Protein AF-A0A976IKK5-F1 (afdb_monomer)

Structure (mmCIF, N/CA/C/O backbone):
data_AF-A0A976IKK5-F1
#
_entry.id   AF-A0A976IKK5-F1
#
loop_
_atom_site.group_PDB
_atom_site.id
_atom_site.type_symbol
_atom_site.label_atom_id
_atom_site.label_alt_id
_atom_site.label_comp_id
_atom_site.label_asym_id
_atom_site.label_entity_id
_atom_site.label_seq_id
_atom_site.pdbx_PDB_ins_code
_atom_site.Cartn_x
_atom_site.Cartn_y
_atom_site.Cartn_z
_atom_site.occupancy
_atom_site.B_iso_or_equiv
_atom_site.auth_seq_id
_atom_site.auth_comp_id
_atom_site.auth_asym_id
_atom_site.auth_atom_id
_atom_site.pdbx_PDB_model_num
ATOM 1 N N . MET A 1 1 ? -4.200 2.944 -9.930 1.00 54.25 1 MET A N 1
ATOM 2 C CA . MET A 1 1 ? -4.383 1.500 -9.716 1.00 54.25 1 MET A CA 1
ATOM 3 C C . MET A 1 1 ? -3.161 0.954 -8.959 1.00 54.25 1 MET A C 1
ATOM 5 O O . MET A 1 1 ? -2.720 -0.139 -9.240 1.00 54.25 1 MET A O 1
ATOM 9 N N . ASP A 1 2 ? -2.614 1.659 -7.950 1.00 61.06 2 ASP A N 1
ATOM 10 C CA . ASP A 1 2 ? -1.139 1.616 -7.741 1.00 61.06 2 ASP A CA 1
ATOM 11 C C . ASP A 1 2 ? -0.698 1.219 -6.324 1.00 61.06 2 ASP A C 1
ATOM 13 O O . ASP A 1 2 ? 0.426 1.486 -5.900 1.00 61.06 2 ASP A O 1
ATOM 17 N N . GLY A 1 3 ? -1.588 0.616 -5.533 1.00 69.75 3 GLY A N 1
ATOM 18 C CA . GLY A 1 3 ? -1.271 0.319 -4.131 1.00 69.75 3 GLY A CA 1
ATOM 19 C C . GLY A 1 3 ? -0.091 -0.646 -3.959 1.00 69.75 3 GLY A C 1
ATOM 20 O O . GLY A 1 3 ? 0.669 -0.501 -3.008 1.00 69.75 3 GLY A O 1
ATOM 21 N N . TYR A 1 4 ? 0.086 -1.600 -4.879 1.00 80.69 4 TYR A N 1
ATOM 22 C CA . TYR A 1 4 ? 1.130 -2.625 -4.771 1.00 80.69 4 TYR A CA 1
ATOM 23 C C . TYR A 1 4 ? 2.509 -2.115 -5.183 1.00 80.69 4 TYR A C 1
ATOM 25 O O . TYR A 1 4 ? 3.512 -2.556 -4.629 1.00 80.69 4 TYR A O 1
ATOM 33 N N . ARG A 1 5 ? 2.574 -1.112 -6.061 1.00 84.44 5 ARG A N 1
ATOM 34 C CA . ARG A 1 5 ? 3.832 -0.450 -6.436 1.00 84.44 5 ARG A CA 1
ATOM 35 C C . ARG A 1 5 ? 4.489 0.264 -5.246 1.00 84.44 5 ARG A C 1
ATOM 37 O O . ARG A 1 5 ? 5.704 0.363 -5.170 1.00 84.44 5 ARG A O 1
ATOM 44 N N . GLN A 1 6 ? 3.691 0.690 -4.263 1.00 83.50 6 GLN A N 1
ATOM 45 C CA . GLN A 1 6 ? 4.169 1.301 -3.013 1.00 83.50 6 GLN A CA 1
ATOM 46 C C . GLN A 1 6 ? 4.600 0.279 -1.946 1.00 83.50 6 GLN A C 1
ATOM 48 O O . GLN A 1 6 ? 4.967 0.669 -0.832 1.00 83.50 6 GLN A O 1
ATOM 53 N N . THR A 1 7 ? 4.531 -1.021 -2.237 1.00 85.31 7 THR A N 1
ATOM 54 C CA . THR A 1 7 ? 5.047 -2.062 -1.336 1.00 85.31 7 THR A CA 1
ATOM 55 C C . THR A 1 7 ? 6.570 -2.124 -1.402 1.00 85.31 7 THR A C 1
ATOM 57 O O . THR A 1 7 ? 7.193 -1.474 -2.239 1.00 85.31 7 THR A O 1
ATOM 60 N N . LEU A 1 8 ? 7.187 -2.905 -0.511 1.00 86.50 8 LEU A N 1
ATOM 61 C CA . LEU A 1 8 ? 8.622 -3.172 -0.598 1.00 86.50 8 LEU A CA 1
ATOM 62 C C . LEU A 1 8 ? 8.985 -3.788 -1.955 1.00 86.50 8 LEU A C 1
ATOM 64 O O . LEU A 1 8 ? 9.876 -3.277 -2.615 1.00 86.50 8 LEU A O 1
ATOM 68 N N . LEU A 1 9 ? 8.236 -4.804 -2.393 1.00 88.50 9 LEU A N 1
ATOM 69 C CA . LEU A 1 9 ? 8.461 -5.473 -3.674 1.00 88.50 9 LEU A CA 1
ATOM 70 C C . LEU A 1 9 ? 8.330 -4.508 -4.860 1.00 88.50 9 LEU A C 1
ATOM 72 O O . LEU A 1 9 ? 9.193 -4.485 -5.730 1.00 88.50 9 LEU A O 1
ATOM 76 N N . GLY A 1 10 ? 7.279 -3.682 -4.865 1.00 90.38 10 GLY A N 1
ATOM 77 C CA . GLY A 1 10 ? 7.063 -2.689 -5.917 1.00 90.38 10 GLY A CA 1
ATOM 78 C C . GLY A 1 10 ? 8.168 -1.630 -5.984 1.00 90.38 10 GLY A C 1
ATOM 79 O O . GLY A 1 10 ? 8.594 -1.268 -7.078 1.00 90.38 10 GLY A O 1
ATOM 80 N N . ARG A 1 11 ? 8.682 -1.183 -4.828 1.00 90.69 11 ARG A N 1
ATOM 81 C CA . ARG A 1 11 ? 9.837 -0.274 -4.765 1.00 90.69 11 ARG A CA 1
ATOM 82 C C . ARG A 1 11 ? 11.118 -0.938 -5.256 1.00 90.69 11 ARG A C 1
ATOM 84 O O . ARG A 1 11 ? 11.787 -0.363 -6.095 1.00 90.69 11 ARG A O 1
ATOM 91 N N . SER A 1 12 ? 11.410 -2.161 -4.816 1.00 92.69 12 SER A N 1
ATOM 92 C CA . SER A 1 12 ? 12.594 -2.895 -5.278 1.00 92.69 12 SER A CA 1
ATOM 93 C C . SER A 1 12 ? 12.574 -3.153 -6.787 1.00 92.69 12 SER A C 1
ATOM 95 O O . SER A 1 12 ? 13.622 -3.122 -7.422 1.00 92.69 12 SER A O 1
ATOM 97 N N . LEU A 1 13 ? 11.392 -3.374 -7.374 1.00 92.25 13 LEU A N 1
ATOM 98 C CA . LEU A 1 13 ? 11.239 -3.442 -8.828 1.00 92.25 13 LEU A CA 1
ATOM 99 C C . LEU A 1 13 ? 11.554 -2.094 -9.491 1.00 92.25 13 LEU A C 1
ATOM 101 O O . LEU A 1 13 ? 12.256 -2.072 -10.496 1.00 92.25 13 LEU A O 1
ATOM 105 N N . ALA A 1 14 ? 11.058 -0.985 -8.933 1.00 91.06 14 ALA A N 1
ATOM 106 C CA . ALA A 1 14 ? 11.359 0.356 -9.434 1.00 91.06 14 ALA A CA 1
ATOM 107 C C . ALA A 1 14 ? 12.865 0.656 -9.395 1.00 91.06 14 ALA A C 1
ATOM 109 O O . ALA A 1 14 ? 13.412 1.124 -10.389 1.00 91.06 14 ALA A O 1
ATOM 110 N N . ASP A 1 15 ? 13.523 0.327 -8.282 1.00 91.56 15 ASP A N 1
ATOM 111 C CA . ASP A 1 15 ? 14.964 0.514 -8.103 1.00 91.56 15 ASP A CA 1
ATOM 112 C C . ASP A 1 15 ? 15.750 -0.313 -9.136 1.00 91.56 15 ASP A C 1
ATOM 114 O O . ASP A 1 15 ? 16.623 0.214 -9.817 1.00 91.56 15 ASP A O 1
ATOM 118 N N . ALA A 1 16 ? 15.377 -1.582 -9.345 1.00 90.62 16 ALA A N 1
ATOM 119 C CA . ALA A 1 16 ? 16.030 -2.444 -10.331 1.00 90.62 16 ALA A CA 1
ATOM 120 C C . ALA A 1 16 ? 15.856 -1.946 -11.777 1.00 90.62 16 ALA A C 1
ATOM 122 O O . ALA A 1 16 ? 16.787 -2.032 -12.576 1.00 90.62 16 ALA A O 1
ATOM 123 N N . LEU A 1 17 ? 14.673 -1.432 -12.129 1.00 89.00 17 LEU A N 1
ATOM 124 C CA . LEU A 1 17 ? 14.435 -0.841 -13.449 1.00 89.00 17 LEU A CA 1
ATOM 125 C C . LEU A 1 17 ? 15.263 0.429 -13.642 1.00 89.00 17 LEU A C 1
ATOM 127 O O . LEU A 1 17 ? 15.888 0.590 -14.688 1.00 89.00 17 LEU A O 1
ATOM 131 N N . HIS A 1 18 ? 15.327 1.277 -12.617 1.00 87.50 18 HIS A N 1
ATOM 132 C CA . HIS A 1 18 ? 16.146 2.481 -12.642 1.00 87.50 18 HIS A CA 1
ATOM 133 C C . HIS A 1 18 ? 17.638 2.154 -12.790 1.00 87.50 18 HIS A C 1
ATOM 135 O O . HIS A 1 18 ? 18.324 2.767 -13.604 1.00 87.50 18 HIS A O 1
ATOM 141 N N . ASP A 1 19 ? 18.134 1.143 -12.075 1.00 88.06 19 ASP A N 1
ATOM 142 C CA . ASP A 1 19 ? 19.519 0.687 -12.197 1.00 88.06 19 ASP A CA 1
ATOM 143 C C . ASP A 1 19 ? 19.830 0.189 -13.615 1.00 88.06 19 ASP A C 1
ATOM 145 O O . ASP A 1 19 ? 20.911 0.453 -14.139 1.00 88.06 19 ASP A O 1
ATOM 149 N N . ILE A 1 20 ? 18.896 -0.512 -14.266 1.00 84.94 20 ILE A N 1
ATOM 150 C CA . ILE A 1 20 ? 19.064 -0.952 -15.659 1.00 84.94 20 ILE A CA 1
ATOM 151 C C . ILE A 1 20 ? 19.112 0.256 -16.602 1.00 84.94 20 ILE A C 1
ATOM 153 O O . ILE A 1 20 ? 19.985 0.316 -17.465 1.00 84.94 20 ILE A O 1
ATOM 157 N N . GLU A 1 21 ? 18.224 1.234 -16.420 1.00 82.62 21 GLU A N 1
ATOM 158 C CA . GLU A 1 21 ? 18.208 2.469 -17.214 1.00 82.62 21 GLU A CA 1
ATOM 159 C C . GLU A 1 21 ? 19.506 3.276 -17.058 1.00 82.62 21 GLU A C 1
ATOM 161 O O . GLU A 1 21 ? 20.047 3.766 -18.049 1.00 82.62 21 GLU A O 1
ATOM 166 N N . MET A 1 22 ? 20.029 3.386 -15.833 1.00 80.88 22 MET A N 1
ATOM 167 C CA . MET A 1 22 ? 21.257 4.132 -15.540 1.00 80.88 22 MET A CA 1
ATOM 168 C C . MET A 1 22 ? 22.523 3.402 -16.013 1.00 80.88 22 MET A C 1
ATOM 170 O O . MET A 1 22 ? 23.461 4.047 -16.480 1.00 80.88 22 MET A O 1
ATOM 174 N N . ASN A 1 23 ? 22.561 2.067 -15.926 1.00 76.31 23 ASN A N 1
ATOM 175 C CA . ASN A 1 23 ? 23.734 1.268 -16.300 1.00 76.31 23 ASN A CA 1
ATOM 176 C C . ASN A 1 23 ? 23.797 0.913 -17.799 1.00 76.31 23 ASN A C 1
ATOM 178 O O . ASN A 1 23 ? 24.843 0.471 -18.271 1.00 76.31 23 ASN A O 1
ATOM 182 N N . CYS A 1 24 ? 22.716 1.110 -18.562 1.00 66.56 24 CYS A N 1
ATOM 183 C CA . CYS A 1 24 ? 22.690 0.906 -20.018 1.00 66.56 24 CYS A CA 1
ATOM 184 C C . CYS A 1 24 ? 23.189 2.113 -20.838 1.00 66.56 24 CYS A C 1
ATOM 186 O O . CYS A 1 24 ? 23.137 2.081 -22.069 1.00 66.56 24 CYS A O 1
ATOM 188 N N . GLY A 1 25 ? 23.700 3.165 -20.196 1.00 57.03 25 GLY A N 1
ATOM 189 C CA . GLY A 1 25 ? 24.320 4.299 -20.881 1.00 57.03 25 GLY A CA 1
ATOM 190 C C . GLY A 1 25 ? 25.708 3.969 -21.437 1.00 57.03 25 GLY A C 1
ATOM 191 O O . GLY A 1 25 ? 26.683 4.274 -20.768 1.00 57.03 25 GLY A O 1
ATOM 192 N N . ASP A 1 26 ? 25.778 3.303 -22.601 1.00 56.81 26 ASP A N 1
ATOM 193 C CA . ASP A 1 26 ? 26.690 3.603 -23.741 1.00 56.81 26 ASP A CA 1
ATOM 194 C C . ASP A 1 26 ? 26.907 2.436 -24.730 1.00 56.81 26 ASP A C 1
ATOM 196 O O . ASP A 1 26 ? 27.535 2.628 -25.771 1.00 56.81 26 ASP A O 1
ATOM 200 N N . ALA A 1 27 ? 26.400 1.226 -24.476 1.00 56.56 27 ALA A N 1
ATOM 201 C CA . ALA A 1 27 ? 26.647 0.082 -25.361 1.00 56.56 27 ALA A CA 1
ATOM 202 C C . ALA A 1 27 ? 25.348 -0.623 -25.780 1.00 56.56 27 ALA A C 1
ATOM 204 O O . ALA A 1 27 ? 24.666 -1.232 -24.963 1.00 56.56 27 ALA A O 1
ATOM 205 N N . ASP A 1 28 ? 25.075 -0.563 -27.083 1.00 52.25 28 ASP A N 1
ATOM 206 C CA . ASP A 1 28 ? 23.995 -1.217 -27.829 1.00 52.25 28 ASP A CA 1
ATOM 207 C C . ASP A 1 28 ? 22.557 -0.717 -27.600 1.00 52.25 28 ASP A C 1
ATOM 209 O O . ASP A 1 28 ? 21.800 -1.113 -26.711 1.00 52.25 28 ASP A O 1
ATOM 213 N N . VAL A 1 29 ? 22.165 0.128 -28.551 1.00 55.25 29 VAL A N 1
ATOM 214 C CA . VAL A 1 29 ? 20.810 0.566 -28.874 1.00 55.25 29 VAL A CA 1
ATOM 215 C C . VAL A 1 29 ? 19.979 -0.639 -29.334 1.00 55.25 29 VAL A C 1
ATOM 217 O O . VAL A 1 29 ? 19.913 -0.903 -30.527 1.00 55.25 29 VAL A O 1
ATOM 220 N N . ASP A 1 30 ? 19.350 -1.376 -28.412 1.00 54.16 30 ASP A N 1
ATOM 221 C CA . ASP A 1 30 ? 18.125 -2.143 -28.746 1.00 54.16 30 ASP A CA 1
ATOM 222 C C . ASP A 1 30 ? 17.285 -2.613 -27.544 1.00 54.16 30 ASP A C 1
ATOM 224 O O . ASP A 1 30 ? 16.150 -3.061 -27.696 1.00 54.16 30 ASP A O 1
ATOM 228 N N . ARG A 1 31 ? 17.788 -2.508 -26.307 1.00 57.22 31 ARG A N 1
ATOM 229 C CA . ARG A 1 31 ? 17.014 -2.881 -25.110 1.00 57.22 31 ARG A CA 1
ATOM 230 C C . ARG A 1 31 ? 16.461 -1.656 -24.404 1.00 57.22 31 ARG A C 1
ATOM 232 O O . ARG A 1 31 ? 16.818 -1.367 -23.268 1.00 57.22 31 ARG A O 1
ATOM 239 N N . HIS A 1 32 ? 15.557 -0.945 -25.073 1.00 66.44 32 HIS A N 1
ATOM 240 C CA . HIS A 1 32 ? 14.705 0.005 -24.368 1.00 66.44 32 HIS A CA 1
ATOM 241 C C . HIS A 1 32 ? 13.705 -0.788 -23.519 1.00 66.44 32 HIS A C 1
ATOM 243 O O . HIS A 1 32 ? 12.690 -1.288 -24.008 1.00 66.44 32 HIS A O 1
ATOM 249 N N . VAL A 1 33 ? 14.043 -0.980 -22.247 1.00 72.38 33 VAL A N 1
ATOM 250 C CA . VAL A 1 33 ? 13.156 -1.624 -21.283 1.00 72.38 33 VAL A CA 1
ATOM 251 C C . VAL A 1 33 ? 11.965 -0.698 -21.056 1.00 72.38 33 VAL A C 1
ATOM 253 O O . VAL A 1 33 ? 12.106 0.389 -20.508 1.00 72.38 33 VAL A O 1
ATOM 256 N N . ASN A 1 34 ? 10.779 -1.117 -21.493 1.00 85.25 34 ASN A N 1
ATOM 257 C CA . ASN A 1 34 ? 9.556 -0.361 -21.255 1.00 85.25 34 ASN A CA 1
ATOM 258 C C . ASN A 1 34 ? 9.087 -0.589 -19.808 1.00 85.25 34 ASN A C 1
ATOM 260 O O . ASN A 1 34 ? 8.386 -1.564 -19.517 1.00 85.25 34 ASN A O 1
ATOM 264 N N . GLY A 1 35 ? 9.489 0.309 -18.906 1.00 85.31 35 GLY A N 1
ATOM 265 C CA . GLY A 1 35 ? 9.116 0.259 -17.491 1.00 85.31 35 GLY A CA 1
ATOM 266 C C . GLY A 1 35 ? 7.600 0.250 -17.267 1.00 85.31 35 GLY A C 1
ATOM 267 O O . GLY A 1 35 ? 7.113 -0.509 -16.429 1.00 85.31 35 GLY A O 1
ATOM 268 N N . ASP A 1 36 ? 6.833 1.001 -18.062 1.00 87.38 36 ASP A N 1
ATOM 269 C CA . ASP A 1 36 ? 5.368 1.058 -17.945 1.00 87.38 36 ASP A CA 1
ATOM 270 C C . ASP A 1 36 ? 4.706 -0.290 -18.259 1.00 87.38 36 ASP A C 1
ATOM 272 O O . ASP A 1 36 ? 3.769 -0.711 -17.568 1.00 87.38 36 ASP A O 1
ATOM 276 N N . LEU A 1 37 ? 5.215 -1.004 -19.269 1.00 90.38 37 LEU A N 1
ATOM 277 C CA . LEU A 1 37 ? 4.754 -2.351 -19.603 1.00 90.38 37 LEU A CA 1
ATOM 278 C C . LEU A 1 37 ? 5.077 -3.337 -18.474 1.00 90.38 37 LEU A C 1
ATOM 280 O O . LEU A 1 37 ? 4.214 -4.123 -18.083 1.00 90.38 37 LEU A O 1
ATOM 284 N N . ILE A 1 38 ? 6.288 -3.271 -17.914 1.00 90.81 38 ILE A N 1
ATOM 285 C CA . ILE A 1 38 ? 6.698 -4.142 -16.805 1.00 90.81 38 ILE A CA 1
ATOM 286 C C . ILE A 1 38 ? 5.836 -3.892 -15.571 1.00 90.81 38 ILE A C 1
ATOM 288 O O . ILE A 1 38 ? 5.360 -4.844 -14.955 1.00 90.81 38 ILE A O 1
ATOM 292 N N . PHE A 1 39 ? 5.572 -2.632 -15.232 1.00 90.94 39 PHE A N 1
ATOM 293 C CA . PHE A 1 39 ? 4.687 -2.314 -14.119 1.00 90.94 39 PHE A CA 1
ATOM 294 C C . PHE A 1 39 ? 3.239 -2.749 -14.364 1.00 90.94 39 PHE A C 1
ATOM 296 O O . PHE A 1 39 ? 2.559 -3.140 -13.417 1.00 90.94 39 PHE A O 1
ATOM 303 N N . SER A 1 40 ? 2.771 -2.725 -15.612 1.00 89.62 40 SER A N 1
ATOM 304 C CA . SER A 1 40 ? 1.440 -3.234 -15.964 1.00 89.62 40 SER A CA 1
ATOM 305 C C . SER A 1 40 ? 1.346 -4.751 -15.761 1.00 89.62 40 SER A C 1
ATOM 307 O O . SER A 1 40 ? 0.398 -5.228 -15.140 1.00 89.62 40 SER A O 1
ATOM 309 N N . LEU A 1 41 ? 2.365 -5.502 -16.199 1.00 91.12 41 LEU A N 1
ATOM 310 C CA . LEU A 1 41 ? 2.462 -6.949 -15.967 1.00 91.12 41 LEU A CA 1
ATOM 311 C C . LEU A 1 41 ? 2.608 -7.284 -14.476 1.00 91.12 41 LEU A C 1
ATOM 313 O O . LEU A 1 41 ? 2.015 -8.244 -13.988 1.00 91.12 41 LEU A O 1
ATOM 317 N N . PHE A 1 42 ? 3.369 -6.474 -13.737 1.00 90.81 42 PHE A N 1
ATOM 318 C CA . PHE A 1 42 ? 3.499 -6.599 -12.289 1.00 90.81 42 PHE A CA 1
ATOM 319 C C . PHE A 1 42 ? 2.154 -6.409 -11.583 1.00 90.81 42 PHE A C 1
ATOM 321 O O . PHE A 1 42 ? 1.801 -7.210 -10.718 1.00 90.81 42 PHE A O 1
ATOM 328 N N . ASP A 1 43 ? 1.385 -5.382 -11.954 1.00 87.81 43 ASP A N 1
ATOM 329 C CA . ASP A 1 43 ? 0.070 -5.142 -11.361 1.00 87.81 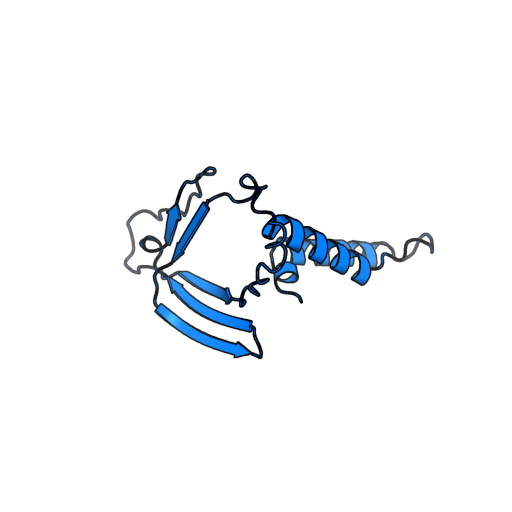43 ASP A CA 1
ATOM 330 C C . ASP A 1 43 ? -0.894 -6.305 -11.643 1.00 87.81 43 ASP A C 1
ATOM 332 O O . ASP A 1 43 ? -1.612 -6.732 -10.737 1.00 87.81 43 ASP A O 1
ATOM 336 N N . GLU A 1 44 ? -0.881 -6.860 -12.859 1.00 87.12 44 GLU A N 1
ATOM 337 C CA . GLU A 1 44 ? -1.685 -8.032 -13.225 1.00 87.12 44 GLU A CA 1
ATOM 338 C C . GLU A 1 44 ? -1.297 -9.272 -12.407 1.00 87.12 44 GLU A C 1
ATOM 340 O O . GLU A 1 44 ? -2.165 -9.906 -11.798 1.00 87.12 44 GLU A O 1
ATOM 345 N N . ALA A 1 45 ? 0.001 -9.571 -12.312 1.00 86.94 45 ALA A N 1
ATOM 346 C CA . ALA A 1 45 ? 0.510 -10.691 -11.524 1.00 86.94 45 ALA A CA 1
ATOM 347 C C . ALA A 1 45 ? 0.163 -10.548 -10.033 1.00 86.94 45 ALA A C 1
ATOM 349 O O . ALA A 1 45 ? -0.309 -11.498 -9.409 1.00 86.94 45 ALA A O 1
ATOM 350 N N . MET A 1 46 ? 0.323 -9.348 -9.465 1.00 85.19 46 MET A N 1
ATOM 351 C CA . MET A 1 46 ? -0.031 -9.069 -8.070 1.00 85.19 46 MET A CA 1
ATOM 352 C C . MET A 1 46 ? -1.533 -9.197 -7.817 1.00 85.19 46 MET A C 1
ATOM 354 O O . MET A 1 46 ? -1.937 -9.692 -6.765 1.00 85.19 46 MET A O 1
ATOM 358 N N . MET A 1 47 ? -2.376 -8.754 -8.755 1.00 79.94 47 MET A N 1
ATOM 359 C CA . MET A 1 47 ? -3.824 -8.933 -8.638 1.00 79.94 47 MET A CA 1
ATOM 360 C C . MET A 1 47 ? -4.207 -10.408 -8.673 1.00 79.94 47 MET A C 1
ATOM 362 O O . MET A 1 47 ? -5.008 -10.830 -7.840 1.00 79.94 47 MET A O 1
ATOM 366 N N . PHE A 1 48 ? -3.631 -11.183 -9.594 1.00 81.00 48 PHE A N 1
ATOM 367 C CA . PHE A 1 48 ? -3.873 -12.620 -9.686 1.00 81.00 48 PHE A CA 1
ATOM 368 C C . PHE A 1 48 ? -3.481 -13.330 -8.386 1.00 81.00 48 PHE A C 1
ATOM 370 O O . PHE A 1 48 ? -4.313 -14.001 -7.775 1.00 81.00 48 PHE A O 1
ATOM 377 N N . GLU A 1 49 ? -2.258 -13.092 -7.912 1.00 80.06 49 GLU A N 1
ATOM 378 C CA . GLU A 1 49 ? -1.717 -13.749 -6.722 1.00 80.06 49 GLU A CA 1
ATOM 379 C C . GLU A 1 49 ? -2.507 -13.402 -5.453 1.00 80.06 49 GLU A C 1
ATOM 381 O O . GLU A 1 49 ? -2.751 -14.255 -4.603 1.00 80.06 49 GLU A O 1
ATOM 386 N N . LEU A 1 50 ? -2.968 -12.152 -5.330 1.00 75.56 50 LEU A N 1
ATOM 387 C CA . LEU A 1 50 ? -3.710 -11.716 -4.149 1.00 75.56 50 LEU A CA 1
ATOM 388 C C . LEU A 1 50 ? -5.210 -12.057 -4.193 1.00 75.56 50 LEU A C 1
ATOM 390 O O . LEU A 1 50 ? -5.862 -12.051 -3.145 1.00 75.56 50 LEU A O 1
ATOM 394 N N . HIS A 1 51 ? -5.796 -12.296 -5.370 1.00 70.12 51 HIS A N 1
ATOM 395 C CA . HIS A 1 51 ? -7.223 -12.623 -5.513 1.00 70.12 51 HIS A CA 1
ATOM 396 C C . HIS A 1 51 ? -7.512 -14.112 -5.679 1.00 70.12 51 HIS A C 1
ATOM 398 O O . HIS A 1 51 ? -8.646 -14.522 -5.392 1.00 70.12 51 HIS A O 1
ATOM 404 N N . ASP A 1 52 ? -6.542 -14.932 -6.090 1.00 65.94 52 ASP A N 1
ATO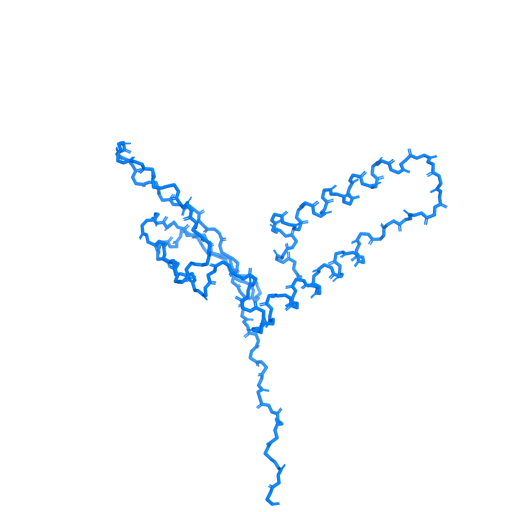M 405 C CA . ASP A 1 52 ? -6.770 -16.369 -6.173 1.00 65.94 52 ASP A CA 1
ATOM 406 C C . ASP A 1 52 ? -6.791 -17.000 -4.776 1.00 65.94 52 ASP A C 1
ATOM 408 O O . ASP A 1 52 ? -5.778 -17.371 -4.187 1.00 65.94 52 ASP A O 1
ATOM 412 N N . LYS A 1 53 ? -8.003 -17.167 -4.239 1.00 56.59 53 LYS A N 1
ATOM 413 C CA . LYS A 1 53 ? -8.256 -17.869 -2.970 1.00 56.59 53 LYS A CA 1
ATOM 414 C C . LYS A 1 53 ? -7.796 -19.332 -2.983 1.00 56.59 53 LYS A C 1
ATOM 416 O O . LYS A 1 53 ? -7.817 -19.968 -1.932 1.00 5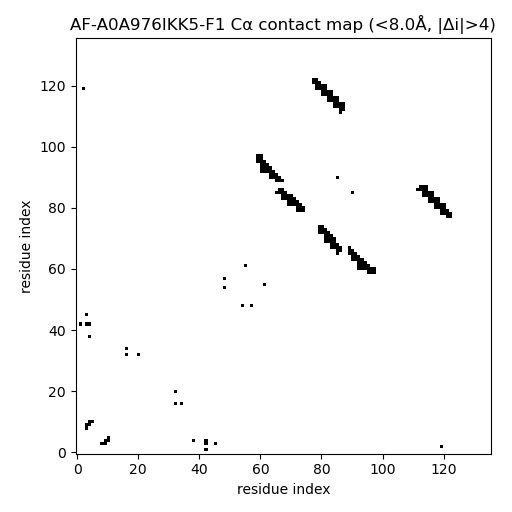6.59 53 LYS A O 1
ATOM 421 N N . ARG A 1 54 ? -7.437 -19.885 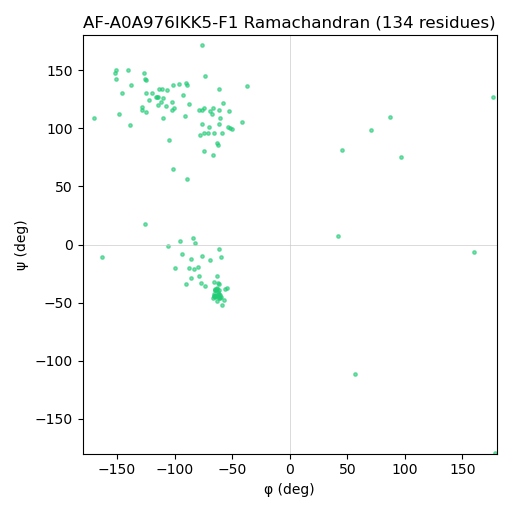-4.149 1.00 53.56 54 ARG A N 1
ATOM 422 C CA . ARG A 1 54 ? -6.886 -21.241 -4.275 1.00 53.56 54 ARG A CA 1
ATOM 423 C C . ARG A 1 54 ? -5.401 -21.306 -3.914 1.00 53.56 54 ARG A C 1
ATOM 425 O O . ARG A 1 54 ? -4.946 -22.378 -3.524 1.00 53.56 54 ARG A O 1
ATOM 432 N N . ASN A 1 55 ? -4.689 -20.177 -3.915 1.00 50.97 55 ASN A N 1
ATOM 433 C CA . ASN A 1 55 ? -3.289 -20.083 -3.495 1.00 50.97 55 ASN A CA 1
ATOM 434 C C . ASN A 1 55 ? -3.184 -19.796 -1.987 1.00 50.97 55 ASN A C 1
ATOM 436 O O . ASN A 1 55 ? -2.555 -18.839 -1.541 1.00 50.97 55 ASN A O 1
ATOM 440 N N . ALA A 1 56 ? -3.793 -20.658 -1.166 1.00 50.16 56 ALA A N 1
ATOM 441 C CA . ALA A 1 56 ? -3.741 -20.569 0.301 1.00 50.16 56 ALA A CA 1
ATOM 442 C C . ALA A 1 56 ? -2.315 -20.701 0.887 1.00 50.16 56 ALA A C 1
ATOM 444 O O . ALA A 1 56 ? -2.129 -20.583 2.092 1.00 50.16 56 ALA A O 1
ATOM 445 N N . GLN A 1 57 ? -1.307 -20.953 0.048 1.00 51.81 57 GLN A N 1
ATOM 446 C CA . GLN A 1 57 ? 0.085 -21.138 0.449 1.00 51.81 57 GLN A CA 1
ATOM 447 C C . GLN A 1 57 ? 0.921 -19.845 0.387 1.00 51.81 57 GLN A C 1
ATOM 449 O O . GLN A 1 57 ? 2.054 -19.836 0.863 1.00 51.81 57 GLN A O 1
ATOM 454 N N . THR A 1 58 ? 0.378 -18.758 -0.173 1.00 55.66 58 THR A N 1
ATOM 455 C CA . THR A 1 58 ? 1.118 -17.498 -0.385 1.00 55.66 58 THR A CA 1
ATOM 456 C C . THR A 1 58 ? 1.092 -16.581 0.837 1.00 55.66 58 THR A C 1
ATOM 458 O O . THR A 1 58 ? 2.029 -15.819 1.081 1.00 55.66 58 THR A O 1
ATOM 461 N N . TYR A 1 59 ? 0.042 -16.664 1.653 1.00 62.69 59 TYR A N 1
ATOM 462 C CA . TYR A 1 59 ? -0.047 -15.901 2.891 1.00 62.69 59 TYR A CA 1
ATOM 463 C C . TYR A 1 59 ? 0.573 -16.683 4.046 1.00 62.69 59 TYR A C 1
ATOM 465 O O . TYR A 1 59 ? 0.330 -17.872 4.220 1.00 62.69 59 TYR A O 1
ATOM 473 N N . THR A 1 60 ? 1.337 -15.999 4.895 1.00 65.31 60 THR A N 1
ATOM 474 C 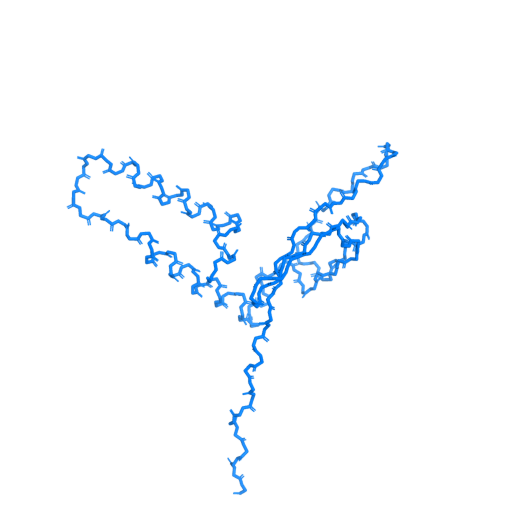CA . THR A 1 60 ? 1.876 -16.606 6.123 1.00 65.31 60 THR A CA 1
ATOM 475 C C . THR A 1 60 ? 0.791 -16.904 7.166 1.00 65.31 60 THR A C 1
ATOM 477 O O . THR A 1 60 ? 1.063 -17.629 8.127 1.00 65.31 60 THR A O 1
ATOM 480 N N . HIS A 1 61 ? -0.413 -16.343 6.977 1.00 67.25 61 HIS A N 1
ATOM 481 C CA . HIS A 1 61 ? -1.550 -16.393 7.893 1.00 67.25 61 HIS A CA 1
ATOM 482 C C . HIS A 1 61 ? -2.877 -16.298 7.130 1.00 67.25 61 HIS A C 1
ATOM 484 O O . HIS A 1 61 ? -2.974 -15.558 6.150 1.00 67.25 61 HIS A O 1
ATOM 490 N N . ASP A 1 62 ? -3.915 -16.956 7.647 1.00 67.88 62 ASP A N 1
ATOM 491 C CA . ASP A 1 62 ? -5.273 -16.898 7.080 1.00 67.88 62 ASP A CA 1
ATOM 492 C C . ASP A 1 62 ? -5.999 -15.589 7.442 1.00 67.88 62 ASP A C 1
ATOM 494 O O . ASP A 1 62 ? -6.827 -15.081 6.682 1.00 67.88 62 ASP A O 1
ATOM 498 N N . LEU A 1 63 ? -5.719 -15.053 8.636 1.00 72.94 63 LEU A N 1
ATOM 499 C CA . LEU A 1 63 ? -6.382 -13.871 9.181 1.00 72.94 63 LEU A CA 1
ATOM 500 C C . LEU A 1 63 ? -5.407 -13.037 10.015 1.00 72.94 63 LEU A C 1
ATOM 502 O O . LEU A 1 63 ? -4.773 -13.547 10.940 1.00 72.94 63 LEU A O 1
ATOM 506 N N . LEU A 1 64 ? -5.367 -11.737 9.727 1.00 79.69 64 LEU A N 1
ATOM 507 C CA . LEU A 1 64 ? -4.745 -10.715 10.563 1.00 79.69 64 LEU A CA 1
ATOM 508 C C . LEU A 1 64 ? -5.848 -9.881 11.225 1.00 79.69 64 LEU A C 1
ATOM 510 O O . LEU A 1 64 ? -6.636 -9.231 10.537 1.00 79.69 64 LEU A O 1
ATOM 514 N N . GLN A 1 65 ? -5.878 -9.884 12.554 1.00 82.12 65 GLN A N 1
ATOM 515 C CA . GLN A 1 65 ? -6.747 -9.041 13.364 1.00 82.12 65 GLN A CA 1
ATOM 516 C C . GLN A 1 65 ? -5.903 -7.982 14.078 1.00 82.12 65 GLN A C 1
ATOM 518 O O . GLN A 1 65 ? -4.933 -8.293 14.765 1.00 82.12 65 GLN A O 1
ATOM 523 N N . LEU A 1 66 ? -6.291 -6.721 13.897 1.00 83.50 66 LEU A N 1
ATOM 524 C CA . LEU A 1 66 ? -5.658 -5.556 14.506 1.00 83.50 66 LEU A CA 1
ATOM 525 C C . LEU A 1 66 ? -6.714 -4.810 15.320 1.00 83.50 66 LEU A C 1
ATOM 527 O O . LEU A 1 66 ? -7.747 -4.431 14.766 1.00 83.50 66 LEU A O 1
ATOM 531 N N . THR A 1 67 ? -6.448 -4.586 16.605 1.00 83.12 67 THR A N 1
ATOM 532 C CA . THR A 1 67 ? -7.251 -3.694 17.458 1.00 83.12 67 THR A CA 1
ATOM 533 C C . THR A 1 67 ? -6.388 -2.498 17.837 1.00 83.12 67 THR A C 1
ATOM 535 O O . THR A 1 67 ? -5.220 -2.678 18.149 1.00 83.12 67 THR A O 1
ATOM 538 N N . GLY A 1 68 ? -6.912 -1.278 17.746 1.00 85.25 68 GLY A N 1
ATOM 539 C CA . GLY A 1 68 ? -6.140 -0.081 18.073 1.00 85.25 68 GLY A CA 1
ATOM 540 C C . GLY A 1 68 ? -6.921 1.211 17.867 1.00 85.25 68 GLY A C 1
ATOM 541 O O . GLY A 1 68 ? -8.087 1.196 17.466 1.00 85.25 68 GLY A O 1
ATOM 542 N N . GLU A 1 69 ? -6.263 2.336 18.134 1.00 87.56 69 GLU A N 1
ATOM 543 C CA . GLU A 1 69 ? -6.841 3.674 18.020 1.00 87.56 69 GLU A CA 1
ATOM 544 C C . GLU A 1 69 ? -6.564 4.268 16.636 1.00 87.56 69 GLU A C 1
ATOM 546 O O . GLU A 1 69 ? -5.419 4.322 16.184 1.00 87.56 69 GLU A O 1
ATOM 551 N N . VAL A 1 70 ? -7.605 4.749 15.955 1.00 88.88 70 VAL A N 1
ATOM 552 C CA . VAL A 1 70 ? -7.446 5.488 14.696 1.00 88.88 70 VAL A CA 1
ATOM 553 C C . VAL A 1 70 ? -7.027 6.919 15.011 1.00 88.88 70 VAL A C 1
ATOM 555 O O . VAL A 1 70 ? -7.803 7.682 15.577 1.00 88.88 70 VAL A O 1
ATOM 558 N N . THR A 1 71 ? -5.820 7.300 14.598 1.00 90.81 71 THR A N 1
ATOM 559 C CA . THR A 1 71 ? -5.270 8.643 14.834 1.00 90.81 71 THR A CA 1
ATOM 560 C C . THR A 1 71 ? -5.610 9.612 13.708 1.00 90.81 71 THR A C 1
ATOM 562 O O . THR A 1 71 ? -5.831 10.796 13.945 1.00 90.81 71 THR A O 1
ATOM 565 N N . ALA A 1 72 ? -5.674 9.120 12.471 1.00 89.44 72 ALA A N 1
ATOM 566 C CA . ALA A 1 72 ? -6.094 9.902 11.319 1.00 89.44 72 ALA A CA 1
ATOM 567 C C . ALA A 1 72 ? -6.733 9.001 10.265 1.00 89.44 72 ALA A C 1
ATOM 569 O O . ALA A 1 72 ? -6.357 7.841 10.093 1.00 89.44 72 ALA A O 1
ATOM 570 N N . PHE A 1 73 ? -7.669 9.551 9.502 1.00 91.44 73 PHE A N 1
ATOM 571 C CA . PHE A 1 73 ? -8.230 8.871 8.346 1.00 91.44 73 PHE A CA 1
ATOM 572 C C . PHE A 1 73 ? -8.443 9.859 7.205 1.00 91.44 73 PHE A C 1
ATOM 574 O O . PHE A 1 73 ? -8.683 11.045 7.417 1.00 91.44 73 PHE A O 1
ATOM 581 N N . ASN A 1 74 ? -8.354 9.355 5.981 1.00 90.88 74 ASN A N 1
ATOM 582 C CA . ASN A 1 74 ? -8.681 10.096 4.778 1.00 90.88 74 ASN A CA 1
ATOM 583 C C . ASN A 1 74 ? -9.454 9.189 3.826 1.00 90.88 74 ASN A C 1
ATOM 585 O O . ASN A 1 74 ? -9.077 8.033 3.613 1.00 90.88 74 ASN A O 1
ATOM 589 N N . ARG A 1 75 ? -10.503 9.736 3.219 1.00 88.31 75 ARG A N 1
ATOM 590 C CA . ARG A 1 75 ? -11.211 9.099 2.115 1.00 88.31 75 ARG A CA 1
ATOM 591 C C . ARG A 1 75 ? -11.008 9.949 0.875 1.00 88.31 75 ARG A C 1
ATOM 593 O O . ARG A 1 75 ? -11.431 11.101 0.841 1.00 88.31 75 ARG A O 1
ATOM 600 N N . PHE A 1 76 ? -10.416 9.357 -0.151 1.00 81.62 76 PHE A N 1
ATOM 601 C CA . PHE A 1 76 ? -10.264 10.001 -1.445 1.00 81.62 76 PHE A CA 1
ATOM 602 C C . PHE A 1 76 ? -10.878 9.110 -2.520 1.00 81.62 76 PHE A C 1
ATOM 604 O O . PHE A 1 76 ? -10.405 8.001 -2.763 1.00 81.62 76 PHE A O 1
ATOM 611 N N . VAL A 1 77 ? -11.955 9.599 -3.142 1.00 84.06 77 VAL A N 1
ATOM 612 C CA . VAL A 1 77 ? -12.777 8.837 -4.095 1.00 84.06 77 VAL A CA 1
ATOM 613 C C . VAL A 1 77 ? -13.298 7.547 -3.429 1.00 84.06 77 VAL A C 1
ATOM 615 O O . VAL A 1 77 ? -14.098 7.615 -2.484 1.00 84.06 77 VAL A O 1
ATOM 618 N N . ASP A 1 78 ? -12.811 6.385 -3.864 1.00 81.00 78 ASP A N 1
ATOM 619 C CA . ASP A 1 78 ? -13.192 5.061 -3.365 1.00 81.00 78 ASP A CA 1
ATOM 620 C C . ASP A 1 78 ? -12.120 4.411 -2.475 1.00 81.00 78 ASP A C 1
ATOM 622 O O . ASP A 1 78 ? -12.341 3.326 -1.928 1.00 81.00 78 ASP A O 1
ATOM 626 N N . ASP A 1 79 ? -10.985 5.088 -2.285 1.00 80.88 79 ASP A N 1
ATOM 627 C CA . ASP A 1 79 ? -9.883 4.624 -1.449 1.00 80.88 79 ASP A CA 1
ATOM 628 C C . ASP A 1 79 ? -9.971 5.233 -0.044 1.00 80.88 79 ASP A C 1
ATOM 630 O O . ASP A 1 79 ? -10.195 6.434 0.146 1.00 80.88 79 ASP A O 1
ATOM 634 N N . TRP A 1 80 ? -9.713 4.394 0.955 1.00 85.69 80 TRP A N 1
ATOM 635 C CA . TRP A 1 80 ? -9.561 4.809 2.344 1.00 85.69 80 TRP A CA 1
ATOM 636 C C . TRP A 1 80 ? -8.110 4.638 2.778 1.00 85.69 80 TRP A C 1
ATOM 638 O O . TRP A 1 80 ? -7.486 3.604 2.540 1.00 85.69 80 TRP A O 1
ATOM 648 N N . SER A 1 81 ? -7.570 5.655 3.439 1.00 86.31 81 SER A N 1
ATOM 649 C CA . SER A 1 81 ? -6.290 5.596 4.140 1.00 86.31 81 SER A CA 1
ATOM 650 C C . SER A 1 81 ? -6.541 5.810 5.623 1.00 86.31 81 SER A C 1
ATOM 652 O O . SER A 1 81 ? -7.171 6.795 5.999 1.00 86.31 81 SER A O 1
ATOM 654 N N . VAL A 1 82 ? -6.047 4.905 6.457 1.00 88.81 82 VAL A N 1
ATOM 655 C CA . VAL A 1 82 ? -6.192 4.967 7.913 1.00 88.81 82 VAL A CA 1
ATOM 656 C C . VAL A 1 82 ? -4.805 4.908 8.532 1.00 88.81 82 VAL A C 1
ATOM 658 O O . VAL A 1 82 ? -4.001 4.048 8.175 1.00 88.81 82 VAL A O 1
ATOM 661 N N . LEU A 1 83 ? -4.523 5.834 9.439 1.00 87.31 83 LEU A N 1
ATOM 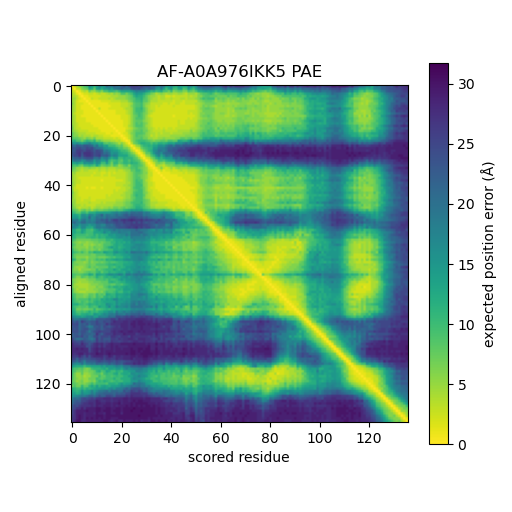662 C CA . LEU A 1 83 ? -3.392 5.771 10.348 1.00 87.31 83 LEU A CA 1
ATOM 663 C C . LEU A 1 83 ? -3.933 5.335 11.707 1.00 87.31 83 LEU A C 1
ATOM 665 O O . LEU A 1 83 ? -4.839 5.969 12.249 1.00 87.31 83 LEU A O 1
ATOM 669 N N . ALA A 1 84 ? -3.401 4.238 12.224 1.00 87.81 84 ALA A N 1
ATOM 670 C CA . ALA A 1 84 ? -3.786 3.693 13.511 1.00 87.81 84 ALA A CA 1
ATOM 671 C C . ALA A 1 84 ? -2.557 3.495 14.398 1.00 87.81 84 ALA A C 1
ATOM 673 O O . ALA A 1 84 ? -1.468 3.196 13.910 1.00 87.81 84 ALA A O 1
ATOM 674 N N . CYS A 1 85 ? -2.748 3.659 15.699 1.00 86.81 85 CYS A N 1
ATOM 675 C CA . CYS A 1 85 ? -1.808 3.257 16.729 1.00 86.81 85 CYS A CA 1
ATOM 676 C C . CYS A 1 85 ? -2.305 1.934 17.318 1.00 86.81 85 CYS A C 1
ATOM 678 O O . CYS A 1 85 ? -3.408 1.870 17.859 1.00 86.81 85 CYS A O 1
ATOM 680 N N . VAL A 1 86 ? -1.515 0.874 17.167 1.00 84.94 86 VAL A N 1
ATOM 681 C CA . VAL A 1 86 ? -1.863 -0.480 17.615 1.00 84.94 86 VAL A CA 1
ATOM 682 C C . VAL A 1 86 ? -0.827 -0.932 18.630 1.00 84.94 86 VAL A C 1
ATOM 684 O O . VAL A 1 86 ? 0.375 -0.838 18.366 1.00 84.94 86 VAL A O 1
ATOM 687 N N . LYS A 1 87 ? -1.253 -1.434 19.790 1.00 81.62 87 LYS A N 1
ATOM 688 C CA . LYS A 1 87 ? -0.297 -2.018 20.735 1.00 81.62 87 LYS A CA 1
ATOM 689 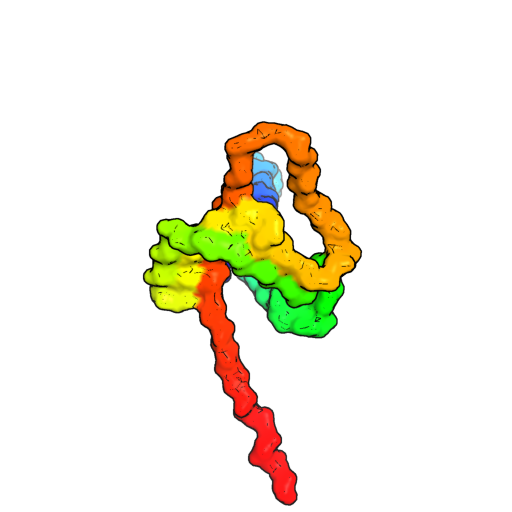C C . LYS A 1 87 ? 0.168 -3.376 20.222 1.00 81.62 87 LYS A C 1
ATOM 691 O O . LYS A 1 87 ? -0.604 -4.131 19.642 1.00 81.62 87 LYS A O 1
ATOM 696 N N . SER A 1 88 ? 1.429 -3.724 20.473 1.00 76.00 88 SER A N 1
ATOM 697 C CA . SER A 1 88 ? 2.015 -4.985 19.985 1.00 76.00 88 SER A CA 1
ATOM 698 C C . SER A 1 88 ? 1.203 -6.227 20.393 1.00 76.00 88 SER A C 1
ATOM 700 O O . SER A 1 88 ? 1.024 -7.143 19.595 1.00 76.00 88 SER A O 1
ATOM 702 N N . HIS A 1 89 ? 0.638 -6.236 21.605 1.00 76.00 89 HIS A N 1
ATOM 703 C CA . HIS A 1 89 ? -0.171 -7.348 22.116 1.00 76.00 89 HIS A CA 1
ATOM 704 C C . HIS A 1 89 ? -1.599 -7.419 21.543 1.00 76.00 89 HIS A C 1
ATOM 706 O O . HIS A 1 89 ? -2.280 -8.416 21.762 1.00 76.00 89 HIS A O 1
ATOM 712 N N . GLU A 1 90 ? -2.050 -6.392 20.819 1.00 78.56 90 GLU A N 1
ATOM 713 C CA . GLU A 1 90 ? -3.370 -6.324 20.170 1.00 78.56 90 GLU A CA 1
ATOM 714 C C . GLU A 1 90 ? -3.325 -6.771 18.695 1.00 78.56 90 GLU A C 1
ATOM 716 O O . GLU A 1 90 ? -4.334 -6.719 17.982 1.00 78.56 90 GLU A O 1
ATOM 721 N N . ILE A 1 91 ? -2.149 -7.206 18.226 1.00 79.44 91 ILE A N 1
ATOM 722 C CA . ILE A 1 91 ? -1.940 -7.807 16.908 1.00 79.44 91 ILE A CA 1
ATOM 723 C C . ILE A 1 91 ? -2.108 -9.317 17.044 1.00 79.44 91 ILE A C 1
ATOM 725 O O . ILE A 1 91 ? -1.261 -10.005 17.617 1.00 79.44 91 ILE A O 1
ATOM 729 N N . HIS A 1 92 ? -3.184 -9.847 16.472 1.00 75.06 92 HIS A N 1
ATOM 730 C CA . HIS A 1 92 ? -3.463 -11.277 16.478 1.00 75.06 92 HIS A CA 1
ATOM 731 C C . HIS A 1 92 ? -3.415 -11.838 15.060 1.00 75.06 92 HIS A C 1
ATOM 733 O O . HIS A 1 92 ? -4.092 -11.365 14.148 1.00 75.06 92 HIS A O 1
ATOM 739 N N . LEU A 1 93 ? -2.614 -12.881 14.887 1.00 71.31 93 LEU A N 1
ATOM 740 C CA . LEU A 1 93 ? -2.471 -13.624 13.644 1.00 71.31 93 LEU A CA 1
ATOM 741 C C . LEU A 1 93 ? -3.056 -15.020 13.866 1.00 71.31 93 LEU A C 1
ATOM 743 O O . LEU A 1 93 ? -2.629 -15.726 14.780 1.00 71.31 93 LEU A O 1
ATOM 747 N N . ASN A 1 94 ? -4.042 -15.426 13.066 1.00 63.31 94 ASN A N 1
ATOM 748 C CA . ASN A 1 94 ? -4.593 -16.779 13.147 1.00 63.31 94 ASN A CA 1
ATOM 749 C C . ASN A 1 94 ? -3.827 -17.717 12.202 1.00 63.31 94 ASN A C 1
ATOM 751 O O . ASN A 1 94 ? -3.518 -17.324 11.079 1.00 63.31 94 ASN A O 1
ATOM 755 N N . ARG A 1 95 ? -3.555 -18.947 12.665 1.00 51.38 95 ARG A N 1
ATOM 756 C CA . ARG A 1 95 ? -2.838 -20.017 11.944 1.00 51.38 95 ARG A CA 1
ATOM 757 C C . ARG A 1 95 ? -1.572 -19.524 11.239 1.00 51.38 95 ARG A C 1
ATOM 759 O O . ARG A 1 95 ? -1.546 -19.271 10.043 1.00 51.38 95 ARG A O 1
ATOM 766 N N . SER A 1 96 ? -0.504 -19.415 12.018 1.00 46.25 96 SER A N 1
ATOM 767 C CA . SER A 1 96 ? 0.843 -19.156 11.514 1.00 46.25 96 SER A CA 1
ATOM 768 C C . SER A 1 96 ? 1.411 -20.419 10.857 1.00 46.25 96 SER A C 1
ATOM 770 O O . SER A 1 96 ? 1.584 -21.439 11.523 1.00 46.25 96 SER A O 1
ATOM 772 N N . VAL A 1 97 ? 1.702 -20.354 9.553 1.00 45.06 97 VAL A N 1
ATOM 773 C CA . VAL A 1 97 ? 2.576 -21.338 8.873 1.00 45.06 97 VAL A CA 1
ATOM 774 C C . VAL A 1 97 ? 4.048 -20.910 8.989 1.00 45.06 97 VAL A C 1
ATOM 776 O O . VAL A 1 97 ? 4.954 -21.735 8.914 1.00 45.06 97 VAL A O 1
ATOM 779 N N . ALA A 1 98 ? 4.295 -19.625 9.259 1.00 43.09 98 ALA A N 1
ATOM 780 C CA . ALA A 1 98 ? 5.614 -19.071 9.530 1.00 43.09 98 ALA A CA 1
ATOM 781 C C . ALA A 1 98 ? 5.576 -18.265 10.830 1.00 43.09 98 ALA A C 1
ATOM 783 O O . ALA A 1 98 ? 4.840 -17.278 10.918 1.00 43.09 98 ALA A O 1
ATOM 784 N N . ILE A 1 99 ? 6.362 -18.691 11.825 1.00 41.78 99 ILE A N 1
ATOM 785 C CA . ILE A 1 99 ? 6.518 -18.014 13.117 1.00 41.78 99 ILE A CA 1
ATOM 786 C C . ILE A 1 99 ? 7.039 -16.603 12.837 1.00 41.78 99 ILE A C 1
ATOM 788 O O . ILE A 1 99 ? 8.237 -16.384 12.654 1.00 41.78 99 ILE A O 1
ATOM 792 N N . PHE A 1 100 ? 6.134 -15.627 12.773 1.00 40.81 100 PHE A N 1
ATOM 793 C CA . PHE A 1 100 ? 6.523 -14.230 12.797 1.00 40.81 100 PHE A CA 1
ATOM 794 C C . PHE A 1 100 ? 7.014 -13.957 14.213 1.00 40.81 100 PHE A C 1
ATOM 796 O O . PHE A 1 100 ? 6.226 -13.788 15.143 1.00 40.81 100 PHE A O 1
ATOM 803 N N . HIS A 1 101 ? 8.334 -13.932 14.383 1.00 43.41 101 HIS A N 1
ATOM 804 C CA . HIS A 1 101 ? 8.953 -13.332 15.553 1.00 43.41 101 HIS A CA 1
ATOM 805 C C . HIS A 1 101 ? 8.688 -11.823 15.505 1.00 43.41 101 HIS A C 1
ATOM 807 O O . HIS A 1 101 ? 9.560 -11.023 15.168 1.00 43.41 101 HIS A O 1
ATOM 813 N N . LEU A 1 102 ? 7.466 -11.415 15.858 1.00 47.81 102 LEU A N 1
ATOM 814 C CA . LEU A 1 102 ? 7.275 -10.126 16.503 1.00 47.81 102 LEU A CA 1
ATOM 815 C C . LEU A 1 102 ? 8.243 -10.157 17.678 1.00 47.81 102 LEU A C 1
ATOM 817 O O . LEU A 1 102 ? 8.135 -11.043 18.526 1.00 47.81 102 LEU A O 1
ATOM 821 N N . ARG A 1 103 ? 9.260 -9.285 17.666 1.00 42.12 103 ARG A N 1
ATOM 822 C CA . ARG A 1 103 ? 10.179 -9.150 18.794 1.00 42.12 103 ARG A CA 1
ATOM 823 C C . ARG A 1 103 ? 9.303 -8.914 20.021 1.00 42.12 103 ARG A C 1
ATOM 825 O O . ARG A 1 103 ? 8.821 -7.803 20.223 1.00 42.12 103 ARG A O 1
ATOM 832 N N . GLN A 1 104 ? 9.087 -9.960 20.815 1.00 43.78 104 GLN A N 1
ATOM 833 C CA . GLN A 1 104 ? 8.742 -9.827 22.216 1.00 43.78 104 GLN A CA 1
ATOM 834 C C . GLN A 1 104 ? 9.957 -9.135 22.817 1.00 43.78 104 GLN A C 1
ATOM 836 O O . GLN A 1 104 ? 10.932 -9.776 23.196 1.00 43.78 104 GLN A O 1
ATOM 841 N N . GLN A 1 105 ? 9.960 -7.803 22.737 1.00 43.31 105 GLN A N 1
ATOM 842 C CA . GLN A 1 105 ? 10.892 -6.990 23.482 1.00 43.31 105 GLN A CA 1
ATOM 843 C C . GLN A 1 105 ? 10.605 -7.310 24.935 1.00 43.31 105 GLN A C 1
ATOM 845 O O . GLN A 1 105 ? 9.528 -7.031 25.460 1.00 43.31 105 GLN A O 1
ATOM 850 N N . SER A 1 106 ? 11.568 -8.026 25.495 1.00 40.81 106 SER A N 1
ATOM 851 C CA . SER A 1 106 ? 11.716 -8.361 26.889 1.00 40.81 106 SER A CA 1
ATOM 852 C C . SER A 1 106 ? 11.275 -7.191 27.754 1.00 40.81 106 SER A C 1
ATOM 854 O O . SER A 1 106 ? 11.604 -6.039 27.470 1.00 40.81 106 SER A O 1
ATOM 856 N N . GLN A 1 107 ? 10.519 -7.528 28.792 1.00 44.88 107 GLN A N 1
ATOM 857 C CA . GLN A 1 107 ? 10.241 -6.685 29.942 1.00 44.88 107 GLN A CA 1
ATOM 858 C C . GLN A 1 107 ? 11.519 -5.950 30.358 1.00 44.88 107 GLN A C 1
ATOM 860 O O . GLN A 1 107 ? 12.433 -6.595 30.849 1.00 44.88 107 GLN A O 1
ATOM 865 N N . ASP A 1 108 ? 11.606 -4.656 30.059 1.00 41.69 108 ASP A N 1
ATOM 866 C CA . ASP A 1 108 ? 12.247 -3.614 30.864 1.00 41.69 108 ASP A CA 1
ATOM 867 C C . ASP A 1 108 ? 12.187 -2.288 30.080 1.00 41.69 108 ASP A C 1
ATOM 869 O O . ASP A 1 108 ? 12.593 -2.217 28.922 1.00 41.69 108 ASP A O 1
ATOM 873 N N . HIS A 1 109 ? 11.663 -1.243 30.736 1.00 40.06 109 HIS A N 1
ATOM 874 C CA . HIS A 1 109 ? 11.456 0.150 30.283 1.00 40.06 109 HIS A CA 1
ATOM 875 C C . HIS A 1 109 ? 10.059 0.539 29.737 1.00 40.06 109 HIS A C 1
ATOM 877 O O . HIS A 1 109 ? 9.853 0.765 28.550 1.00 40.06 109 HIS A O 1
ATOM 883 N N . GLU A 1 110 ? 9.104 0.694 30.663 1.00 42.00 110 GLU A N 1
ATOM 884 C CA . GLU A 1 110 ? 8.236 1.875 30.917 1.00 42.00 110 GLU A CA 1
ATOM 885 C C . GLU A 1 110 ? 7.569 2.723 29.809 1.00 42.00 110 GLU A C 1
ATOM 887 O O . GLU A 1 110 ? 6.896 3.703 30.130 1.00 42.00 110 GLU A O 1
ATOM 892 N N . LYS A 1 111 ? 7.613 2.368 28.527 1.00 49.59 111 LYS A N 1
ATOM 893 C CA . LYS A 1 111 ? 6.696 2.947 27.533 1.00 49.59 111 LYS A CA 1
ATOM 894 C C . LYS A 1 111 ? 6.236 1.843 26.605 1.00 49.59 111 LYS A C 1
ATOM 896 O O . LYS A 1 111 ? 6.984 1.436 25.726 1.00 49.59 111 LYS A O 1
ATOM 901 N N . GLU A 1 112 ? 5.009 1.363 26.798 1.00 55.94 112 GLU A N 1
ATOM 902 C CA . GLU A 1 112 ? 4.310 0.544 25.805 1.00 55.94 112 GLU A CA 1
ATOM 903 C C . GLU A 1 112 ? 4.347 1.290 24.460 1.00 55.94 112 GLU A C 1
ATOM 905 O O . GLU A 1 112 ? 3.625 2.266 24.252 1.00 55.94 112 GLU A O 1
ATOM 910 N N . GLN A 1 113 ? 5.259 0.894 23.569 1.00 63.66 113 GLN A N 1
ATOM 911 C CA . GLN A 1 113 ? 5.426 1.542 22.273 1.00 63.66 113 GLN A CA 1
ATOM 912 C C . GLN A 1 113 ? 4.286 1.083 21.365 1.00 63.66 113 GLN A C 1
ATOM 914 O O . GLN A 1 113 ? 4.270 -0.048 20.879 1.00 63.66 113 GLN A O 1
ATOM 919 N N . GLY A 1 114 ? 3.307 1.962 21.164 1.00 68.94 114 GLY A N 1
ATOM 920 C CA . GLY A 1 114 ? 2.301 1.787 20.126 1.00 68.94 114 GLY A CA 1
ATOM 921 C C . GLY A 1 114 ? 2.961 1.769 18.747 1.00 68.94 114 GLY A C 1
ATOM 922 O O . GLY A 1 114 ? 3.817 2.599 18.439 1.00 68.94 114 GLY A O 1
ATOM 923 N N . ILE A 1 115 ? 2.575 0.806 17.917 1.00 80.00 115 ILE A N 1
ATOM 924 C CA . ILE A 1 115 ? 3.045 0.666 16.543 1.00 80.00 115 ILE A CA 1
ATOM 925 C C . ILE A 1 115 ? 2.136 1.519 15.660 1.00 80.00 115 ILE A C 1
ATOM 927 O O . ILE A 1 115 ? 0.924 1.303 15.605 1.00 80.00 115 ILE A O 1
ATOM 931 N N . ALA A 1 116 ? 2.719 2.484 14.950 1.00 80.94 116 ALA A N 1
ATOM 932 C CA . ALA A 1 116 ? 2.001 3.252 13.942 1.00 80.94 116 ALA A CA 1
ATOM 933 C C . ALA A 1 116 ? 1.823 2.401 12.675 1.00 80.94 116 ALA A C 1
ATOM 935 O O . ALA A 1 116 ? 2.795 2.041 12.009 1.00 80.94 116 ALA A O 1
ATOM 936 N N . VAL A 1 117 ? 0.575 2.095 12.331 1.00 81.12 117 VAL A N 1
ATOM 937 C CA . VAL A 1 117 ? 0.210 1.286 11.166 1.00 81.12 117 VAL A CA 1
ATOM 938 C C . VAL A 1 117 ? -0.565 2.150 10.181 1.00 81.12 117 VAL A C 1
ATOM 940 O O . VAL A 1 117 ? -1.575 2.763 10.527 1.00 81.12 117 VAL A O 1
ATOM 943 N N . ARG A 1 118 ? -0.110 2.179 8.924 1.00 80.81 118 ARG A N 1
ATOM 944 C CA . ARG A 1 118 ? -0.831 2.816 7.818 1.00 80.81 118 ARG A CA 1
ATOM 945 C C . ARG A 1 118 ? -1.527 1.752 6.979 1.00 80.81 118 ARG A C 1
ATOM 947 O O . ARG A 1 118 ? -0.874 0.940 6.331 1.00 80.81 118 ARG A O 1
ATOM 954 N N . LEU A 1 119 ? -2.852 1.796 6.958 1.00 81.62 119 LEU A N 1
ATOM 955 C CA . LEU A 1 119 ? -3.702 0.876 6.213 1.00 81.62 119 LEU A CA 1
ATOM 956 C C . LEU A 1 119 ? -4.292 1.588 4.996 1.00 81.62 119 LEU A C 1
ATOM 958 O O . LEU A 1 119 ? -4.816 2.697 5.110 1.00 81.62 119 LEU A O 1
ATOM 962 N N . LYS A 1 120 ? -4.233 0.935 3.832 1.00 79.25 120 LYS A N 1
ATOM 963 C CA . LYS A 1 120 ? -4.950 1.359 2.626 1.00 79.25 120 LYS A CA 1
ATOM 964 C C . LYS A 1 120 ? -6.065 0.356 2.350 1.00 79.25 120 LYS A C 1
ATOM 966 O O . LYS A 1 120 ? -5.799 -0.781 1.973 1.00 79.25 120 LYS A O 1
ATOM 971 N N . LEU A 1 121 ? -7.303 0.777 2.572 1.00 75.69 121 LEU A N 1
ATOM 972 C CA . LEU A 1 121 ? -8.491 -0.061 2.454 1.00 75.69 121 LEU A CA 1
ATOM 973 C C . LEU A 1 121 ? -9.183 0.240 1.124 1.00 75.69 121 LEU A C 1
ATOM 975 O O . LEU A 1 121 ? -9.329 1.403 0.741 1.00 75.69 121 LEU A O 1
ATOM 979 N N . ARG A 1 122 ? -9.629 -0.812 0.435 1.00 68.94 122 ARG A N 1
ATOM 980 C CA . ARG A 1 122 ? -10.402 -0.694 -0.805 1.00 68.94 122 ARG A CA 1
ATOM 981 C C . ARG A 1 122 ? -11.702 -1.460 -0.682 1.00 68.94 122 ARG A C 1
ATOM 983 O O . ARG A 1 122 ? -11.750 -2.547 -0.105 1.00 68.94 122 ARG A O 1
ATOM 990 N N . LYS A 1 123 ? -12.759 -0.898 -1.259 1.00 62.19 123 LYS A N 1
ATOM 991 C CA . LYS A 1 123 ? -14.030 -1.598 -1.393 1.00 62.19 123 LYS A CA 1
ATOM 992 C C . LYS A 1 123 ? -13.847 -2.734 -2.398 1.00 62.19 123 LYS A C 1
ATOM 994 O O . LYS A 1 123 ? -13.609 -2.486 -3.575 1.00 62.19 123 LYS A O 1
ATOM 999 N N . ILE A 1 124 ? -13.975 -3.977 -1.941 1.00 62.56 124 ILE A N 1
ATOM 1000 C CA . ILE A 1 124 ? -14.042 -5.127 -2.845 1.00 62.56 124 ILE A CA 1
ATOM 1001 C C . ILE A 1 124 ? -15.352 -4.996 -3.627 1.00 62.56 124 ILE A C 1
ATOM 1003 O O . ILE A 1 124 ? -16.437 -4.983 -3.033 1.00 62.56 124 ILE A O 1
ATOM 1007 N N . ALA A 1 125 ? -15.264 -4.851 -4.950 1.00 52.38 125 ALA A N 1
ATOM 1008 C CA . ALA A 1 125 ? -16.436 -4.911 -5.806 1.00 52.38 125 ALA A CA 1
ATOM 1009 C C . ALA A 1 125 ? -17.053 -6.306 -5.651 1.00 52.38 125 ALA A C 1
ATOM 1011 O O . ALA A 1 125 ? -16.431 -7.317 -5.972 1.00 52.38 125 ALA A O 1
ATOM 1012 N N . LYS A 1 126 ? -18.275 -6.376 -5.111 1.00 46.75 126 LYS A N 1
ATOM 1013 C CA . LYS A 1 126 ? -19.075 -7.597 -5.184 1.00 46.75 126 LYS A CA 1
ATOM 1014 C C . LYS A 1 126 ? -19.400 -7.806 -6.661 1.00 46.75 126 LYS A C 1
ATOM 1016 O O . LYS A 1 126 ? -20.365 -7.219 -7.144 1.00 46.75 126 LYS A O 1
ATOM 1021 N N . ASN A 1 127 ? -18.621 -8.621 -7.367 1.00 42.19 127 ASN A N 1
ATOM 1022 C CA . ASN A 1 127 ?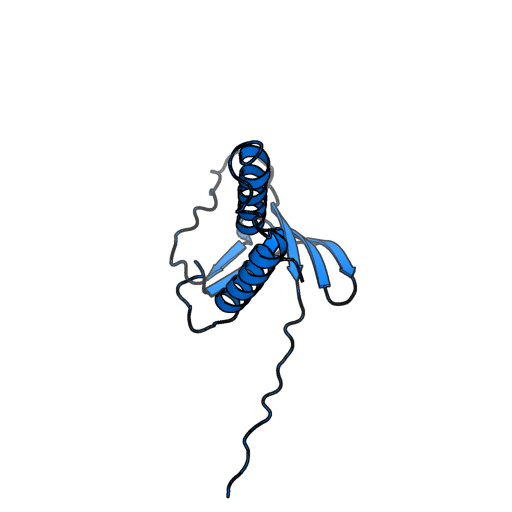 -19.119 -9.228 -8.593 1.00 42.19 127 ASN A CA 1
ATOM 1023 C C . ASN A 1 127 ? -20.315 -10.079 -8.178 1.00 42.19 127 ASN A C 1
ATOM 1025 O O . ASN A 1 127 ? -20.190 -11.095 -7.496 1.00 42.19 127 ASN A O 1
ATOM 1029 N N . ALA A 1 128 ? -21.497 -9.544 -8.468 1.00 40.50 128 ALA A N 1
ATOM 1030 C CA . ALA A 1 128 ? -22.754 -10.217 -8.268 1.00 40.50 128 ALA A CA 1
ATOM 1031 C C . ALA A 1 128 ? -22.713 -11.520 -9.065 1.00 40.50 128 ALA A C 1
ATOM 1033 O O . ALA A 1 128 ? -22.552 -11.487 -10.282 1.00 40.50 128 ALA A O 1
ATOM 1034 N N . ASN A 1 129 ? -22.885 -12.645 -8.371 1.00 40.09 129 ASN A N 1
ATOM 1035 C CA . ASN A 1 129 ? -23.356 -13.883 -8.973 1.00 40.09 129 ASN A CA 1
ATOM 1036 C C . ASN A 1 129 ? -24.625 -13.564 -9.778 1.00 40.09 129 ASN A C 1
ATOM 1038 O O . ASN A 1 129 ? -25.716 -13.429 -9.220 1.00 40.09 129 ASN A O 1
ATOM 1042 N N . LYS A 1 130 ? -24.472 -13.419 -11.086 1.00 46.72 130 LYS A N 1
ATOM 1043 C CA . LYS A 1 130 ? -25.521 -13.644 -12.069 1.00 46.72 130 LYS A CA 1
ATOM 1044 C C . LYS A 1 130 ? -24.955 -14.654 -13.054 1.00 46.72 130 LYS A C 1
ATOM 1046 O O . LYS A 1 130 ? -23.780 -14.564 -13.379 1.00 46.72 130 LYS A O 1
ATOM 1051 N N . GLU A 1 131 ? -25.833 -15.556 -13.489 1.00 36.78 131 GLU A N 1
ATOM 1052 C CA . GLU A 1 131 ? -25.587 -16.784 -14.265 1.00 36.78 131 GLU A CA 1
ATOM 1053 C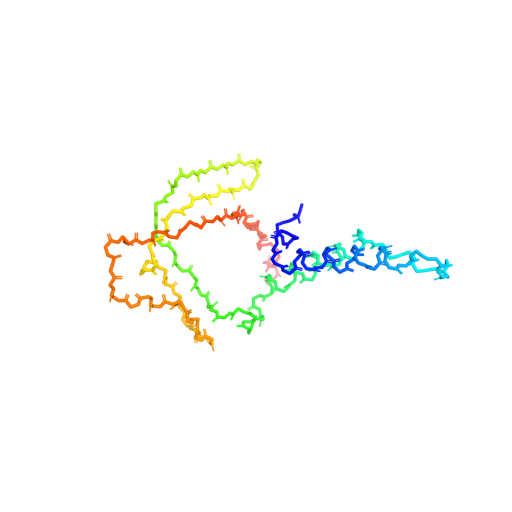 C . GLU A 1 131 ? -25.256 -17.981 -13.344 1.00 36.78 131 GLU A C 1
ATOM 1055 O O . GLU A 1 131 ? -24.241 -17.992 -12.667 1.00 36.78 131 GLU A O 1
ATOM 1060 N N . VAL A 1 132 ? -26.093 -19.011 -13.165 1.00 41.19 132 VAL A N 1
ATOM 1061 C CA . VAL A 1 132 ? -27.178 -19.552 -13.999 1.00 41.19 132 VAL A CA 1
ATOM 1062 C C . VAL A 1 132 ? -28.278 -20.148 -13.097 1.00 41.19 132 VAL A C 1
ATOM 1064 O O . VAL A 1 132 ? -28.080 -21.172 -12.450 1.00 41.19 132 VAL A O 1
ATOM 1067 N N . GLN A 1 133 ? -29.463 -19.531 -13.075 1.00 42.09 133 GLN A N 1
ATOM 1068 C CA . GLN A 1 133 ? -30.727 -20.248 -12.864 1.00 42.09 133 GLN A CA 1
ATOM 1069 C C . GLN A 1 133 ? -31.423 -20.335 -14.227 1.00 42.09 133 GLN A C 1
ATOM 1071 O O . GLN A 1 133 ? -32.139 -19.427 -14.630 1.00 42.09 133 GLN A O 1
ATOM 1076 N N . SER A 1 134 ? -31.134 -21.410 -14.952 1.00 42.00 134 SER A N 1
ATOM 1077 C CA . SER A 1 134 ? -31.891 -21.969 -16.077 1.00 42.00 134 SER A CA 1
ATOM 1078 C C . SER A 1 134 ? -31.216 -23.320 -16.329 1.00 42.00 134 SER A C 1
ATOM 1080 O O . SER A 1 134 ? -30.038 -23.353 -16.652 1.00 42.00 134 SER A O 1
ATOM 1082 N N . SER A 1 135 ? -31.814 -24.462 -16.027 1.00 39.31 135 SER A N 1
ATOM 1083 C CA . SER A 1 135 ? -33.061 -24.907 -16.631 1.00 39.31 135 SER A CA 1
ATOM 1084 C C . SER A 1 135 ? -33.850 -25.802 -15.678 1.00 39.31 135 SER A C 1
ATOM 1086 O O . SER A 1 135 ? -33.280 -26.595 -14.928 1.00 39.31 135 SER A O 1
ATOM 1088 N N . LYS A 1 136 ? -35.171 -25.632 -15.729 1.00 41.22 136 LYS A N 1
ATOM 1089 C CA . LYS A 1 136 ? -36.133 -26.693 -15.428 1.00 41.22 136 LYS A CA 1
ATOM 1090 C C . LYS A 1 136 ? -36.103 -27.738 -16.535 1.00 41.22 136 LYS A C 1
ATOM 1092 O O . LYS A 1 136 ? -35.776 -27.340 -17.677 1.00 41.22 136 LYS A O 1
#

Radius of gyration: 21.1 Å; Cα contacts (8 Å, |Δi|>4): 117; chains: 1; bounding box: 63×37×60 Å

Foldseek 3Di:
DPPCCPDPVNVVLVVVVVCCVVVPPDDDPDPPPPSVVVVVVVVVVVCCCVPPPVPPVPDQAPDWFFDFAFPDWDDDDQKIKTKTFTQPVRIDGHDGPDPPCPPPPDDDDDDRHTDTDIDIDGDDPPPDDDDDDDDD

Organism: Bremia lactucae (NCBI:txid4779)

Secondary structure (DSSP, 8-state):
--TTTTSHHHHHHHHHHHHHHHHTSSS-TT----HHHHHHHHHHHHHHHHH-TT-TTSSS-SEEEE--EEEEEEEETTEEEEEEEE-GGGEEEES-SS--------S-SS---PEEEEEEEE--------------

Nearest PDB structures (foldseek):
  7enc-assembly1_DQ  TM=2.947E-01  e=7.784E-02  Homo sapiens
  8y5f-assembly1_D  TM=3.424E-01  e=3.280E+00  Escherichia coli

Solvent-accessible surface area (backbone atoms only — not comparable to full-atom values): 8830 Å² total; per-residue (Å²): 142,61,74,63,51,74,35,72,69,31,44,54,51,50,52,54,52,49,52,50,63,66,70,56,77,85,72,76,98,76,78,82,76,57,60,70,59,52,52,51,53,48,51,52,52,51,50,50,64,75,63,42,80,84,55,70,80,77,52,56,45,86,42,80,47,79,50,67,48,76,79,47,74,46,75,58,95,74,38,35,41,37,35,29,39,25,44,73,89,41,57,44,72,43,68,66,82,49,88,75,77,68,78,77,73,66,94,78,76,101,60,91,67,59,43,79,44,79,45,78,49,70,77,78,79,78,79,72,90,73,87,79,95,78,80,134

pLDDT: mean 70.23, std 17.79, range [36.78, 92.69]

Sequence (136 aa):
MDGYRQTLLGRSLADALHDIEMNCGDADVDRHVNGDLIFSLFDEAMMFELHDKRNAQTYTHDLLQLTGEVTAFNRFVDDWSVLACVKSHEIHLNRSVAIFHLRQQSQDHEKEQGIAVRLKLRKIAKNANKEVQSSK

Mean predicted aligned error: 14.06 Å